Protein AF-A0A4Q2ZMK6-F1 (afdb_monomer_lite)

Foldseek 3Di:
DDDPDPPQPPDPDPVVSVVVCCVPVNCVPPVVVVCVVVVNDDLLVVLQVLVLCCLQLLDPPFLLVVVLVVDDPDPVNVVSVVVSVVSVVVNVVSVVVNVVSPDNDDDVCVVVSVVVSVVSNVVRVVSD

Secondary structure (DSSP, 8-state):
-----------SSHHHHHHHHHHHHSGGG-HHHHHHHTT-S-HHHHHHHHHHHHHHHS-SS-HHHHHHHHPPSSHHHHHHHHHHHHHHHHHHHHHHHHHHH-SPP--TTHHHHHHHHHHHHHHHHTT-

pLDDT: mean 84.86, std 14.88, range [34.5, 97.31]

Sequence (128 aa):
MPFDSAQVARLRSGWGGMGSLVASDGSQNHPYLQRLQANAEPLRDLADAVHYLCILHGRHPGVIDHAAGHARLGVERDWLEAAAEGFATERALLVRIVAAAGPLPSTPGHAESEAAAAQQRHALDMLA

Radius of gyration: 18.04 Å; chains: 1; bounding box: 49×35×42 Å

Structure (mmCIF, N/CA/C/O backbone):
data_AF-A0A4Q2ZMK6-F1
#
_entry.id   AF-A0A4Q2ZMK6-F1
#
loop_
_atom_site.group_PDB
_atom_site.id
_atom_site.type_symbol
_atom_site.label_atom_id
_atom_site.label_alt_id
_atom_site.label_comp_id
_atom_site.label_asym_id
_atom_site.label_entity_id
_atom_site.label_seq_id
_atom_site.pdbx_PDB_ins_code
_atom_site.Cartn_x
_atom_site.Cartn_y
_atom_site.Cartn_z
_atom_site.occupancy
_atom_site.B_iso_or_equiv
_atom_site.auth_seq_id
_atom_site.auth_comp_id
_atom_site.auth_asym_id
_atom_site.auth_atom_id
_atom_site.pdbx_PDB_model_num
ATOM 1 N N . MET A 1 1 ? -10.474 25.266 -21.109 1.00 38.94 1 MET A N 1
ATOM 2 C CA . MET A 1 1 ? -10.895 23.859 -20.967 1.00 38.94 1 MET A CA 1
ATOM 3 C C . MET A 1 1 ? -11.819 23.791 -19.762 1.00 38.94 1 MET A C 1
ATOM 5 O O . MET A 1 1 ? -11.319 23.986 -18.660 1.00 38.94 1 MET A O 1
ATOM 9 N N . PRO A 1 2 ? -13.144 23.680 -19.933 1.00 38.59 2 PRO A N 1
ATOM 10 C CA . PRO A 1 2 ? -14.037 23.515 -18.796 1.00 38.59 2 PRO A CA 1
ATOM 11 C C . PRO A 1 2 ? -13.870 22.091 -18.255 1.00 38.59 2 PRO A C 1
ATOM 13 O O . PRO A 1 2 ? -13.853 21.138 -19.029 1.00 38.59 2 PRO A O 1
ATOM 16 N N . PHE A 1 3 ? -13.686 21.960 -16.943 1.00 38.56 3 PHE A N 1
ATOM 17 C CA . PHE A 1 3 ? -13.727 20.668 -16.268 1.00 38.56 3 PHE A CA 1
ATOM 18 C C . PHE A 1 3 ? -15.157 20.139 -16.377 1.00 38.56 3 PHE A C 1
ATOM 20 O O . PHE A 1 3 ? -16.084 20.741 -15.832 1.00 38.56 3 PHE A O 1
ATOM 27 N N . ASP A 1 4 ? -15.331 19.063 -17.137 1.00 34.50 4 ASP A N 1
ATOM 28 C CA . ASP A 1 4 ? -16.602 18.365 -17.260 1.00 34.50 4 ASP A CA 1
ATOM 29 C C . ASP A 1 4 ? -16.866 17.676 -15.918 1.00 34.50 4 ASP A C 1
ATOM 31 O O . ASP A 1 4 ? -16.253 16.669 -15.564 1.00 34.50 4 ASP A O 1
ATOM 35 N N . SER A 1 5 ? -17.673 18.326 -15.083 1.00 47.72 5 SER A N 1
ATOM 36 C CA . SER A 1 5 ? -18.067 17.770 -13.796 1.00 47.72 5 SER A CA 1
ATOM 37 C C . SER A 1 5 ? -19.086 16.680 -14.084 1.00 47.72 5 SER A C 1
ATOM 39 O O . SER A 1 5 ? -20.174 16.967 -14.582 1.00 47.72 5 SER A O 1
ATOM 41 N N . ALA A 1 6 ? -18.719 15.428 -13.798 1.00 44.97 6 ALA A N 1
ATOM 42 C CA . ALA A 1 6 ? -19.607 14.285 -13.948 1.00 44.97 6 ALA A CA 1
ATOM 43 C C . ALA A 1 6 ? -20.948 14.602 -13.270 1.00 44.97 6 ALA A C 1
ATOM 45 O O . ALA A 1 6 ? -21.026 14.766 -12.048 1.00 44.97 6 ALA A O 1
ATOM 46 N N . GLN A 1 7 ? -22.006 14.747 -14.072 1.00 46.22 7 GLN A N 1
ATOM 47 C CA . GLN A 1 7 ? -23.352 14.918 -13.550 1.00 46.22 7 GLN A CA 1
ATOM 48 C C . GLN A 1 7 ? -23.727 13.633 -12.820 1.00 46.22 7 GLN A C 1
ATOM 50 O O . GLN A 1 7 ? -24.103 12.638 -13.438 1.00 46.22 7 GLN A O 1
ATOM 55 N N . VAL A 1 8 ? -23.622 13.656 -11.490 1.00 48.62 8 VAL A N 1
ATOM 56 C CA . VAL A 1 8 ? -24.105 12.576 -10.634 1.00 48.62 8 VAL A CA 1
ATOM 57 C C . VAL A 1 8 ? -25.618 12.510 -10.809 1.00 48.62 8 VAL A C 1
ATOM 59 O O . VAL A 1 8 ? -26.380 13.281 -10.217 1.00 48.62 8 VAL A O 1
ATOM 62 N N . ALA A 1 9 ? -26.054 11.608 -11.687 1.00 46.09 9 ALA A N 1
ATOM 63 C CA . ALA A 1 9 ? -27.450 11.278 -11.872 1.00 46.09 9 ALA A CA 1
ATOM 64 C C . ALA A 1 9 ? -28.036 10.926 -10.500 1.00 46.09 9 ALA A C 1
ATOM 66 O O . ALA A 1 9 ? -27.539 10.037 -9.806 1.00 46.09 9 ALA A O 1
ATOM 67 N N . ARG A 1 10 ? -29.086 11.652 -10.095 1.00 49.19 10 ARG A N 1
ATOM 68 C CA . ARG A 1 10 ? -29.868 11.377 -8.883 1.00 49.19 10 ARG A CA 1
ATOM 69 C C . ARG A 1 10 ? -30.577 10.031 -9.031 1.00 49.19 10 ARG A C 1
ATOM 71 O O . ARG A 1 10 ? -31.770 9.973 -9.320 1.00 49.19 10 ARG A O 1
ATOM 78 N N . LEU A 1 11 ? -29.842 8.947 -8.835 1.00 48.38 11 LEU A N 1
ATOM 79 C CA . LEU A 1 11 ? -30.388 7.612 -8.678 1.00 48.38 11 LEU A CA 1
ATOM 80 C C . LEU A 1 11 ? -30.627 7.374 -7.186 1.00 48.38 11 LEU A C 1
ATOM 82 O O . LEU A 1 11 ? -29.821 7.718 -6.325 1.00 48.38 11 LEU A O 1
ATOM 86 N N . ARG A 1 12 ? -31.824 6.877 -6.890 1.00 50.16 12 ARG A N 1
ATOM 87 C CA . ARG A 1 12 ? -32.367 6.674 -5.546 1.00 50.16 12 ARG A CA 1
ATOM 88 C C . ARG A 1 12 ? -31.418 5.766 -4.736 1.00 50.16 12 ARG A C 1
ATOM 90 O O . ARG A 1 12 ? -31.200 4.628 -5.128 1.00 50.16 12 ARG A O 1
ATOM 97 N N . SER A 1 13 ? -30.919 6.279 -3.604 1.00 56.66 13 SER A N 1
ATOM 98 C CA . SER A 1 13 ? -29.812 5.788 -2.747 1.00 56.66 13 SER A CA 1
ATOM 99 C C . SER A 1 13 ? -28.423 6.314 -3.136 1.00 56.66 13 SER A C 1
ATOM 101 O O . SER A 1 13 ? -27.908 6.016 -4.211 1.00 56.66 13 SER A O 1
ATOM 103 N N . GLY A 1 14 ? -27.778 7.046 -2.215 1.00 60.69 14 GLY A N 1
ATOM 104 C CA . GLY A 1 14 ? -26.431 7.611 -2.408 1.00 60.69 14 GLY A CA 1
ATOM 105 C C . GLY A 1 14 ? -25.356 6.566 -2.733 1.00 60.69 14 GLY A C 1
ATOM 106 O O . GLY A 1 14 ? -24.383 6.870 -3.416 1.00 60.69 14 GLY A O 1
ATOM 107 N N . TRP A 1 15 ? -25.576 5.310 -2.339 1.00 70.12 15 TRP A N 1
ATOM 108 C CA . TRP A 1 15 ? -24.692 4.188 -2.651 1.00 70.12 15 TRP A CA 1
ATOM 109 C C . TRP A 1 15 ? -24.782 3.727 -4.109 1.00 70.12 15 TRP A C 1
ATOM 111 O O . TRP A 1 15 ? -23.783 3.285 -4.666 1.00 70.12 15 TRP A O 1
ATOM 121 N N . GLY A 1 16 ? -25.945 3.871 -4.756 1.00 73.44 16 GLY A N 1
ATOM 122 C CA . GLY A 1 16 ? -26.119 3.503 -6.165 1.00 73.44 16 GLY A CA 1
ATOM 123 C C . GLY A 1 16 ? -25.318 4.407 -7.105 1.00 73.44 16 GLY A C 1
ATOM 124 O O . GLY A 1 16 ? -24.703 3.926 -8.054 1.00 73.44 16 GLY A O 1
ATOM 125 N N . GLY A 1 17 ? -25.257 5.708 -6.793 1.00 80.25 17 GLY A N 1
ATOM 126 C CA . GLY A 1 17 ? -24.408 6.664 -7.510 1.00 80.25 17 GLY A CA 1
ATOM 127 C C . GLY A 1 17 ? -22.917 6.359 -7.345 1.00 80.25 17 GLY A C 1
ATOM 128 O O . GLY A 1 17 ? -22.193 6.320 -8.335 1.00 80.25 17 GLY A O 1
ATOM 129 N N . MET A 1 18 ? -22.472 6.058 -6.118 1.00 81.25 18 MET A N 1
ATOM 130 C CA . MET A 1 18 ? -21.086 5.638 -5.866 1.00 81.25 18 MET A CA 1
ATOM 131 C C . MET A 1 18 ? -20.736 4.343 -6.602 1.00 81.25 18 MET A C 1
ATOM 133 O O . MET A 1 18 ? -19.676 4.266 -7.211 1.00 81.25 18 MET A O 1
ATOM 137 N N . GLY A 1 19 ? -21.635 3.355 -6.615 1.00 86.19 19 GLY A N 1
ATOM 138 C CA . GLY A 1 19 ? -21.432 2.115 -7.364 1.00 86.19 19 GLY A CA 1
ATOM 139 C C . GLY A 1 19 ? -21.232 2.358 -8.861 1.00 86.19 19 GLY A C 1
ATOM 140 O O . GLY A 1 19 ? -20.340 1.763 -9.459 1.00 86.19 19 GLY A O 1
ATOM 141 N N . SER A 1 20 ? -22.000 3.278 -9.456 1.00 86.19 20 SER A N 1
ATOM 142 C CA . SER A 1 20 ? -21.824 3.659 -10.862 1.00 86.19 20 SER A CA 1
ATOM 143 C C . SER A 1 20 ? -20.481 4.343 -11.120 1.00 86.19 20 SER A C 1
ATOM 145 O O . SER A 1 20 ? -19.837 4.018 -12.112 1.00 86.19 20 SER A O 1
ATOM 147 N N . LEU A 1 21 ? -20.054 5.258 -10.241 1.00 87.38 21 LEU A N 1
ATOM 148 C CA . LEU A 1 21 ? -18.761 5.944 -10.362 1.00 87.38 21 LEU A CA 1
ATOM 149 C C . LEU A 1 21 ? -17.590 4.974 -10.195 1.00 87.38 21 LEU A C 1
ATOM 151 O O . LEU A 1 21 ? -16.638 5.016 -10.960 1.00 87.38 21 LEU A O 1
ATOM 155 N N . VAL A 1 22 ? -17.668 4.047 -9.239 1.00 87.75 22 VAL A N 1
ATOM 156 C CA . VAL A 1 22 ? -16.656 2.993 -9.078 1.00 87.75 22 VAL A CA 1
ATOM 157 C C . VAL A 1 22 ? -16.623 2.086 -10.308 1.00 87.75 22 VAL A C 1
ATOM 159 O O . VAL A 1 22 ? -15.549 1.691 -10.751 1.00 87.75 22 VAL A O 1
ATOM 162 N N . ALA A 1 23 ? -17.780 1.766 -10.890 1.00 86.88 23 ALA A N 1
ATOM 163 C CA . ALA A 1 23 ? -17.836 0.916 -12.070 1.00 86.88 23 ALA A CA 1
ATOM 164 C C . ALA A 1 23 ? -17.240 1.581 -13.322 1.00 86.88 23 ALA A C 1
ATOM 166 O O . ALA A 1 23 ? -16.616 0.874 -14.115 1.00 86.88 23 ALA A O 1
ATOM 167 N N . SER A 1 24 ? -17.425 2.895 -13.510 1.00 86.06 24 SER A N 1
ATOM 168 C CA . SER A 1 24 ? -16.901 3.631 -14.670 1.00 86.06 24 SER A CA 1
ATOM 169 C C . SER A 1 24 ? -15.461 4.103 -14.471 1.00 86.06 24 SER A C 1
ATOM 171 O O . SER A 1 24 ? -14.615 3.862 -15.332 1.00 86.06 24 SER A O 1
ATOM 173 N N . ASP A 1 25 ? -15.176 4.702 -13.316 1.00 84.38 25 ASP A N 1
ATOM 174 C CA . ASP A 1 25 ? -13.955 5.473 -13.053 1.00 84.38 25 ASP A CA 1
ATOM 175 C C . ASP A 1 25 ? -13.026 4.763 -12.058 1.00 84.38 25 ASP A C 1
ATOM 177 O O . ASP A 1 25 ? -11.928 5.235 -11.763 1.00 84.38 25 ASP A O 1
ATOM 181 N N . GLY A 1 26 ? -13.455 3.621 -11.516 1.00 84.88 26 GLY A N 1
ATOM 182 C CA . GLY A 1 26 ? -12.637 2.817 -10.623 1.00 84.88 26 GLY A CA 1
ATOM 183 C C . GLY A 1 26 ? -11.423 2.215 -11.326 1.00 84.88 26 GLY A C 1
ATOM 184 O O . GLY A 1 26 ? -11.393 1.993 -12.541 1.00 84.88 26 GLY A O 1
ATOM 185 N N . SER A 1 27 ? -10.423 1.856 -10.522 1.00 85.31 27 SER A N 1
ATOM 186 C CA . SER A 1 27 ? -9.166 1.268 -10.996 1.00 85.31 27 SER A CA 1
ATOM 187 C C . SER A 1 27 ? -9.340 -0.060 -11.741 1.00 85.31 27 SER A C 1
ATOM 189 O O . SER A 1 27 ? -8.429 -0.467 -12.457 1.00 85.31 27 SER A O 1
ATOM 191 N N . GLN A 1 28 ? -10.507 -0.712 -11.640 1.00 85.44 28 GLN A N 1
ATOM 192 C CA . GLN A 1 28 ? -10.815 -1.947 -12.368 1.00 85.44 28 GLN A CA 1
ATOM 193 C C . GLN A 1 28 ? -10.687 -1.808 -13.893 1.00 85.44 28 GLN A C 1
ATOM 195 O O . GLN A 1 28 ? -10.282 -2.749 -14.573 1.00 85.44 28 GLN A O 1
ATOM 200 N N . ASN A 1 29 ? -10.998 -0.622 -14.425 1.00 84.44 29 ASN A N 1
ATOM 201 C CA . ASN A 1 29 ? -10.918 -0.341 -15.857 1.00 84.44 29 ASN A CA 1
ATOM 202 C C . ASN A 1 29 ? -9.530 0.162 -16.267 1.00 84.44 29 ASN A C 1
ATOM 204 O O . ASN A 1 29 ? -9.280 0.385 -17.451 1.00 84.44 29 ASN A O 1
ATOM 208 N N . HIS A 1 30 ? -8.620 0.359 -15.309 1.00 87.69 30 HIS A N 1
ATOM 209 C CA . HIS A 1 30 ? -7.300 0.890 -15.597 1.00 87.69 30 HIS A CA 1
ATOM 210 C C . HIS A 1 30 ? -6.449 -0.177 -16.314 1.00 87.69 30 HIS A C 1
ATOM 212 O O . HIS A 1 30 ? -6.292 -1.281 -15.780 1.00 87.69 30 HIS A O 1
ATOM 218 N N . PRO A 1 31 ? -5.836 0.128 -17.478 1.00 87.94 31 PRO A N 1
ATOM 219 C CA . PRO A 1 31 ? -5.082 -0.855 -18.264 1.00 87.94 31 PRO A CA 1
ATOM 220 C C . PRO A 1 31 ? -3.981 -1.574 -17.475 1.00 87.94 31 PRO A C 1
ATOM 222 O O . PRO A 1 31 ? -3.739 -2.760 -17.682 1.00 87.94 31 PRO A O 1
ATOM 225 N N . TYR A 1 32 ? -3.349 -0.872 -16.529 1.00 85.38 32 TYR A N 1
ATOM 226 C CA . TYR A 1 32 ? -2.333 -1.455 -15.648 1.00 85.38 32 TYR A CA 1
ATOM 227 C C . TYR A 1 32 ? -2.876 -2.616 -14.802 1.00 85.38 32 TYR A C 1
ATOM 229 O O . TYR A 1 32 ? -2.203 -3.630 -14.661 1.00 85.38 32 TYR A O 1
ATOM 237 N N . LEU A 1 33 ? -4.106 -2.524 -14.277 1.00 88.19 33 LEU A N 1
ATOM 238 C CA . LEU A 1 33 ? -4.668 -3.599 -13.453 1.00 88.19 33 LEU A CA 1
ATOM 239 C C . LEU A 1 33 ? -4.944 -4.854 -14.289 1.00 88.19 33 LEU A C 1
ATOM 241 O O . LEU A 1 33 ? -4.657 -5.964 -13.846 1.00 88.19 33 LEU A O 1
ATOM 245 N N . GLN A 1 34 ? -5.443 -4.683 -15.514 1.00 88.44 34 GLN A N 1
ATOM 246 C CA . GLN A 1 34 ? -5.673 -5.797 -16.439 1.00 88.44 34 GLN A CA 1
ATOM 247 C C . GLN A 1 34 ? -4.358 -6.501 -16.797 1.00 88.44 34 GLN A C 1
ATOM 249 O O . GLN A 1 34 ? -4.275 -7.729 -16.793 1.00 88.44 34 GLN A O 1
ATOM 254 N N . ARG A 1 35 ? -3.298 -5.726 -17.056 1.00 91.12 35 ARG A N 1
ATOM 255 C CA . ARG A 1 35 ? -1.958 -6.261 -17.327 1.00 91.12 35 ARG A CA 1
ATOM 256 C C . ARG A 1 35 ? -1.343 -6.939 -16.103 1.00 91.12 35 ARG A C 1
ATOM 258 O O . ARG A 1 35 ? -0.732 -7.995 -16.257 1.00 91.12 35 ARG A O 1
ATOM 265 N N . LEU A 1 36 ? -1.551 -6.393 -14.905 1.00 90.19 36 LEU A N 1
ATOM 266 C CA . LEU A 1 36 ? -1.124 -7.005 -13.647 1.00 90.19 36 LEU A CA 1
ATOM 267 C C . LEU A 1 36 ? -1.805 -8.364 -13.430 1.00 90.19 36 LEU A C 1
ATOM 269 O O . LEU A 1 36 ? -1.126 -9.347 -13.150 1.00 90.19 36 LEU A O 1
ATOM 273 N N . GLN A 1 37 ? -3.125 -8.449 -13.632 1.00 90.69 37 GLN A N 1
ATOM 274 C CA . GLN A 1 37 ? -3.885 -9.704 -13.539 1.00 90.69 37 GLN A CA 1
ATOM 275 C C . GLN A 1 37 ? -3.413 -10.754 -14.552 1.00 90.69 37 GLN A C 1
ATOM 277 O O . GLN A 1 37 ? -3.360 -11.943 -14.243 1.00 90.69 37 GLN A O 1
ATOM 282 N N . ALA A 1 38 ? -3.033 -10.314 -15.753 1.00 92.50 38 ALA A N 1
ATOM 283 C CA . ALA A 1 38 ? -2.461 -11.171 -16.784 1.00 92.50 38 ALA A CA 1
ATOM 284 C C . ALA A 1 38 ? -0.981 -11.532 -16.542 1.00 92.50 38 ALA A C 1
ATOM 286 O O . ALA A 1 38 ? -0.405 -12.262 -17.346 1.00 92.50 38 ALA A O 1
ATOM 287 N N . ASN A 1 39 ? -0.357 -11.038 -15.462 1.00 91.12 39 ASN A N 1
ATOM 288 C CA . ASN A 1 39 ? 1.080 -11.158 -15.185 1.00 91.12 39 ASN A CA 1
ATOM 289 C C . ASN A 1 39 ? 1.962 -10.658 -16.349 1.00 91.12 39 ASN A C 1
ATOM 291 O O . ASN A 1 39 ? 3.006 -11.232 -16.651 1.00 91.12 39 ASN A O 1
ATOM 295 N N . ALA A 1 40 ? 1.524 -9.590 -17.017 1.00 92.94 40 ALA A N 1
ATOM 296 C CA . ALA A 1 40 ? 2.152 -9.028 -18.213 1.00 92.94 40 ALA A CA 1
ATOM 297 C C . ALA A 1 40 ? 2.934 -7.726 -17.943 1.00 92.94 40 ALA A C 1
ATOM 299 O O . ALA A 1 40 ? 3.324 -7.022 -18.882 1.00 92.94 40 ALA A O 1
ATOM 300 N N . GLU A 1 41 ? 3.127 -7.360 -16.674 1.00 90.38 41 GLU A N 1
ATOM 301 C CA . GLU A 1 41 ? 3.927 -6.194 -16.296 1.00 90.38 41 GLU A CA 1
ATOM 302 C C . GLU A 1 41 ? 5.412 -6.556 -16.140 1.00 90.38 41 GLU A C 1
ATOM 304 O O . GLU A 1 41 ? 5.737 -7.598 -15.562 1.00 90.38 41 GLU A O 1
ATOM 309 N N . PRO A 1 42 ? 6.3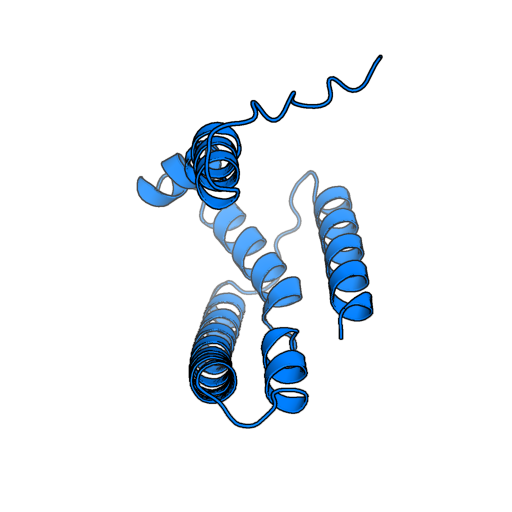39 -5.713 -16.631 1.00 89.50 42 PRO A N 1
ATOM 310 C CA . PRO A 1 42 ? 7.760 -5.893 -16.380 1.00 89.50 42 PRO A CA 1
ATOM 311 C C . PRO A 1 42 ? 8.060 -5.897 -14.879 1.00 89.50 42 PRO A C 1
ATOM 313 O O . PRO A 1 42 ? 7.556 -5.060 -14.131 1.00 89.50 42 PRO A O 1
ATOM 316 N N . LEU A 1 43 ? 8.965 -6.778 -14.443 1.00 88.75 43 LEU A N 1
ATOM 317 C CA . LEU A 1 43 ? 9.352 -6.888 -13.030 1.00 88.75 43 LEU A CA 1
ATOM 318 C C . LEU A 1 43 ? 9.850 -5.559 -12.439 1.00 88.75 43 LEU A C 1
ATOM 320 O O . LEU A 1 43 ? 9.606 -5.273 -11.274 1.00 88.75 43 LEU A O 1
ATOM 324 N N . ARG A 1 44 ? 10.514 -4.732 -13.252 1.00 87.81 44 ARG A N 1
ATOM 325 C CA . ARG A 1 44 ? 10.954 -3.386 -12.866 1.00 87.81 44 ARG A CA 1
ATOM 326 C C . ARG A 1 44 ? 9.780 -2.480 -12.487 1.00 87.81 44 ARG A C 1
ATOM 328 O O . ARG A 1 44 ? 9.851 -1.795 -11.478 1.00 87.81 44 ARG A O 1
ATOM 335 N N . ASP A 1 45 ? 8.708 -2.499 -13.270 1.00 88.00 45 ASP A N 1
ATOM 336 C CA . ASP A 1 45 ? 7.552 -1.628 -13.043 1.00 88.00 45 ASP A CA 1
ATOM 337 C C . ASP A 1 45 ? 6.752 -2.116 -11.820 1.00 88.00 45 ASP A C 1
ATOM 339 O O . ASP A 1 45 ? 6.199 -1.316 -11.068 1.00 88.00 45 ASP A O 1
ATOM 343 N N . LEU A 1 46 ? 6.755 -3.431 -11.565 1.00 89.88 46 LEU A N 1
ATOM 344 C CA . LEU A 1 46 ? 6.257 -4.007 -10.313 1.00 89.88 46 LEU A CA 1
ATOM 345 C C . LEU A 1 46 ? 7.120 -3.595 -9.113 1.00 89.88 46 LEU A C 1
ATOM 347 O O . LEU A 1 46 ? 6.573 -3.269 -8.062 1.00 89.88 46 LEU A O 1
ATOM 351 N N . ALA A 1 47 ? 8.449 -3.584 -9.267 1.00 90.88 47 ALA A N 1
ATOM 352 C CA . ALA A 1 47 ? 9.377 -3.134 -8.233 1.00 90.88 47 ALA A CA 1
ATOM 353 C C . ALA A 1 47 ? 9.144 -1.656 -7.878 1.00 90.88 47 ALA A C 1
ATOM 355 O O . ALA A 1 47 ? 9.044 -1.329 -6.699 1.00 90.88 47 ALA A O 1
ATOM 356 N N . ASP A 1 48 ? 8.974 -0.774 -8.864 1.00 89.62 48 ASP A N 1
ATOM 357 C CA . ASP A 1 48 ? 8.622 0.633 -8.625 1.00 89.62 48 ASP A CA 1
ATOM 358 C C . ASP A 1 48 ? 7.275 0.763 -7.901 1.00 89.62 48 ASP A C 1
ATOM 360 O O . ASP A 1 48 ? 7.161 1.472 -6.896 1.00 89.62 48 ASP A O 1
ATOM 364 N N . ALA A 1 49 ? 6.255 0.030 -8.359 1.00 89.81 49 ALA A N 1
ATOM 365 C CA . ALA A 1 49 ? 4.925 0.072 -7.762 1.00 89.81 49 ALA A CA 1
ATOM 366 C C . ALA A 1 49 ? 4.939 -0.318 -6.276 1.00 89.81 49 ALA A C 1
ATOM 368 O O . ALA A 1 49 ? 4.351 0.387 -5.455 1.00 89.81 49 ALA A O 1
ATOM 369 N N . VAL A 1 50 ? 5.634 -1.396 -5.896 1.00 92.88 50 VAL A N 1
ATOM 370 C CA . VAL A 1 50 ? 5.677 -1.836 -4.488 1.00 92.88 50 VAL A CA 1
ATOM 371 C C . VAL A 1 50 ? 6.412 -0.844 -3.588 1.00 92.88 50 VAL A C 1
ATOM 373 O O . VAL A 1 50 ? 6.020 -0.680 -2.433 1.00 92.88 50 VAL A O 1
ATOM 376 N N . HIS A 1 51 ? 7.416 -0.129 -4.104 1.00 93.12 51 HIS A N 1
ATOM 377 C CA . HIS A 1 51 ? 8.074 0.941 -3.357 1.00 93.12 51 HIS A CA 1
ATOM 378 C C . HIS A 1 51 ? 7.124 2.108 -3.096 1.00 93.12 51 HIS A C 1
ATOM 380 O O . HIS A 1 51 ? 7.003 2.543 -1.951 1.00 93.12 51 HIS A O 1
ATOM 386 N N . TYR A 1 52 ? 6.401 2.586 -4.114 1.00 92.25 52 TYR A N 1
ATOM 387 C CA . TYR A 1 52 ? 5.437 3.674 -3.929 1.00 92.25 52 TYR A CA 1
ATOM 388 C C . TYR A 1 52 ? 4.253 3.263 -3.049 1.00 92.25 52 TYR A C 1
ATOM 390 O O . TYR A 1 52 ? 3.844 4.032 -2.179 1.00 92.25 52 TYR A O 1
ATOM 398 N N . LEU A 1 53 ? 3.758 2.030 -3.186 1.00 92.75 53 LEU A N 1
ATOM 399 C CA . LEU A 1 53 ? 2.755 1.480 -2.272 1.00 92.75 53 LEU A CA 1
ATOM 400 C C . LEU A 1 53 ? 3.282 1.432 -0.838 1.00 92.75 53 LEU A C 1
ATOM 402 O O . LEU A 1 53 ? 2.563 1.808 0.079 1.00 92.75 53 LEU A O 1
ATOM 406 N N . CYS A 1 54 ? 4.537 1.040 -0.620 1.00 94.50 54 CYS A N 1
ATOM 407 C CA . CYS A 1 54 ? 5.128 1.044 0.715 1.00 94.50 54 CYS A CA 1
ATOM 408 C C . CYS A 1 54 ? 5.343 2.463 1.262 1.00 94.50 54 CYS A C 1
ATOM 410 O O . CYS A 1 54 ? 5.148 2.681 2.454 1.00 94.50 54 CYS A O 1
ATOM 412 N N . ILE A 1 55 ? 5.689 3.442 0.423 1.00 92.31 55 ILE A N 1
ATOM 413 C CA . ILE A 1 55 ? 5.800 4.850 0.834 1.00 92.31 55 ILE A CA 1
ATOM 414 C C . ILE A 1 55 ? 4.449 5.390 1.328 1.00 92.31 55 ILE A C 1
ATOM 416 O O . ILE A 1 55 ? 4.417 6.161 2.287 1.00 92.31 55 ILE A O 1
ATOM 420 N N . LEU A 1 56 ? 3.346 4.997 0.685 1.00 92.50 56 LEU A N 1
ATOM 421 C CA . LEU A 1 56 ? 2.004 5.493 1.001 1.00 92.50 56 LEU A CA 1
ATOM 422 C C . LEU A 1 56 ? 1.307 4.682 2.105 1.00 92.50 56 LEU A C 1
ATOM 424 O O . LEU A 1 56 ? 0.712 5.262 3.009 1.00 92.50 56 LEU A O 1
ATOM 428 N N . HIS A 1 57 ? 1.395 3.352 2.060 1.00 92.75 57 HIS A N 1
ATOM 429 C CA . HIS A 1 57 ? 0.691 2.442 2.971 1.00 92.75 57 HIS A CA 1
ATOM 430 C C . HIS A 1 57 ? 1.557 1.910 4.112 1.00 92.75 57 HIS A C 1
ATOM 432 O O . HIS A 1 57 ? 1.018 1.520 5.143 1.00 92.75 57 HIS A O 1
ATOM 438 N N . GLY A 1 58 ? 2.883 1.893 3.963 1.00 91.38 58 GLY A N 1
ATOM 439 C CA . GLY A 1 58 ? 3.812 1.319 4.942 1.00 91.38 58 GLY A CA 1
ATOM 440 C C . GLY A 1 58 ? 3.970 2.135 6.227 1.00 91.38 58 GLY A C 1
ATOM 441 O O . GLY 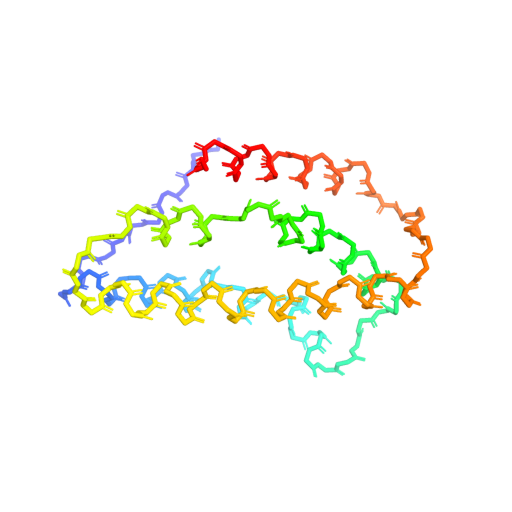A 1 58 ? 4.537 1.632 7.196 1.00 91.38 58 GLY A O 1
ATOM 442 N N . ARG A 1 59 ? 3.467 3.377 6.268 1.00 89.62 59 ARG A N 1
ATOM 443 C CA . ARG A 1 59 ? 3.529 4.235 7.458 1.00 89.62 59 ARG A CA 1
ATOM 444 C C . ARG A 1 59 ? 2.661 3.673 8.587 1.00 89.62 59 ARG A C 1
ATOM 446 O O . ARG A 1 59 ? 1.536 3.228 8.370 1.00 89.62 59 ARG A O 1
ATOM 453 N N . HIS A 1 60 ? 3.179 3.759 9.807 1.00 91.38 60 HIS A N 1
ATOM 454 C CA . HIS A 1 60 ? 2.434 3.496 11.032 1.00 91.38 60 HIS A CA 1
ATOM 455 C C . HIS A 1 60 ? 2.744 4.590 12.073 1.00 91.38 60 HIS A C 1
ATOM 457 O O . HIS A 1 60 ? 3.922 4.913 12.250 1.00 91.38 60 HIS A O 1
ATOM 463 N N . PRO A 1 61 ? 1.734 5.154 12.762 1.00 92.75 61 PRO A N 1
ATOM 464 C CA . PRO A 1 61 ? 0.301 4.939 12.541 1.00 92.75 61 PRO A CA 1
ATOM 465 C C . PRO A 1 61 ? -0.157 5.456 11.166 1.00 92.75 61 PRO A C 1
ATOM 467 O O . PRO A 1 61 ? 0.331 6.475 10.680 1.00 92.75 61 PRO A O 1
ATOM 470 N N . GLY A 1 62 ? -1.038 4.703 10.507 1.00 91.44 62 GLY A N 1
ATOM 471 C CA . GLY A 1 62 ? -1.724 5.083 9.270 1.00 91.44 62 GLY A CA 1
ATOM 472 C C . GLY A 1 62 ? -3.160 5.535 9.545 1.00 91.44 62 GLY A C 1
ATOM 473 O O . GLY A 1 62 ? -3.638 5.440 10.671 1.00 91.44 62 GLY A O 1
ATOM 474 N N . VAL A 1 63 ? -3.880 5.998 8.519 1.00 91.94 63 VAL A N 1
ATOM 475 C CA . VAL A 1 63 ? -5.235 6.578 8.668 1.00 91.94 63 VAL A CA 1
ATOM 476 C C . VAL A 1 63 ? -6.195 5.667 9.445 1.00 91.94 63 VAL A C 1
ATOM 478 O O . VAL A 1 63 ? -6.937 6.146 10.296 1.00 91.94 63 VAL A O 1
ATOM 481 N N . ILE A 1 64 ? -6.153 4.353 9.206 1.00 93.25 64 ILE A N 1
ATOM 482 C CA . ILE A 1 64 ? -6.990 3.386 9.933 1.00 93.25 64 ILE A CA 1
ATOM 483 C C . ILE A 1 64 ? -6.577 3.260 11.404 1.00 93.25 64 ILE A C 1
ATOM 485 O O . ILE A 1 64 ? -7.450 3.203 12.264 1.00 93.25 64 ILE A O 1
ATOM 489 N N . ASP A 1 65 ? -5.276 3.294 11.713 1.00 94.19 65 ASP A N 1
ATOM 490 C CA . ASP A 1 65 ? -4.790 3.286 13.099 1.00 94.19 65 ASP A CA 1
ATOM 491 C C . ASP A 1 65 ? -5.273 4.551 13.844 1.00 94.19 65 ASP A C 1
ATOM 493 O O . ASP A 1 65 ? -5.766 4.470 14.971 1.00 94.19 65 ASP A O 1
ATOM 497 N N . HIS A 1 66 ? -5.209 5.718 13.187 1.00 93.31 66 HIS A N 1
ATOM 498 C CA . HIS A 1 66 ? -5.752 6.974 13.718 1.00 93.31 66 HIS A CA 1
ATOM 499 C C . HIS A 1 66 ? -7.272 6.889 13.922 1.00 93.31 66 HIS A C 1
ATOM 501 O O . HIS A 1 66 ? -7.769 7.258 14.985 1.00 93.31 66 HIS A O 1
ATOM 507 N N . ALA A 1 67 ? -8.018 6.372 12.943 1.00 93.06 67 ALA A N 1
ATOM 508 C CA . ALA A 1 67 ? -9.468 6.222 13.036 1.00 93.06 67 ALA A CA 1
ATOM 509 C C . ALA A 1 67 ? -9.882 5.276 14.174 1.00 93.06 67 ALA A C 1
ATOM 511 O O . ALA A 1 67 ? -10.779 5.613 14.946 1.00 93.06 67 ALA A O 1
ATOM 512 N N . ALA A 1 68 ? -9.197 4.139 14.330 1.00 93.19 68 ALA A N 1
ATOM 513 C CA . ALA A 1 68 ? -9.430 3.197 15.423 1.00 93.19 68 ALA A CA 1
ATOM 514 C C . ALA A 1 68 ? -9.208 3.851 16.798 1.00 93.19 68 ALA A C 1
ATOM 516 O O . ALA A 1 68 ? -10.018 3.666 17.704 1.00 93.19 68 ALA A O 1
ATOM 517 N N . GLY A 1 69 ? -8.175 4.693 16.935 1.00 91.94 69 GLY A N 1
ATOM 518 C CA . GLY A 1 69 ? -7.918 5.458 18.161 1.00 91.94 69 GLY A CA 1
ATOM 519 C C . GLY A 1 69 ? -9.014 6.471 18.527 1.00 91.94 69 GLY A C 1
ATOM 520 O O . GLY A 1 69 ? -9.158 6.816 19.699 1.00 91.94 69 GLY A O 1
ATOM 521 N N . HIS A 1 70 ? -9.811 6.922 17.552 1.00 91.06 70 HIS A N 1
ATOM 522 C CA . HIS A 1 70 ? -10.922 7.863 17.747 1.00 91.06 70 HIS A CA 1
ATOM 523 C C . HIS A 1 70 ? -12.305 7.188 17.766 1.00 91.06 70 HIS A C 1
ATOM 525 O O . HIS A 1 70 ? -13.319 7.867 17.966 1.00 91.06 70 HIS A O 1
ATOM 531 N N . ALA A 1 71 ? -12.370 5.872 17.554 1.00 90.12 71 ALA A N 1
ATOM 532 C CA . ALA A 1 71 ? -13.620 5.129 17.505 1.00 90.12 71 ALA A CA 1
ATOM 533 C C . ALA A 1 71 ? -14.325 5.131 18.871 1.00 90.12 71 ALA A C 1
ATOM 535 O O . ALA A 1 71 ? -13.710 4.932 19.921 1.00 90.12 71 ALA A O 1
ATOM 536 N N . ARG A 1 72 ? -15.645 5.346 18.860 1.00 88.12 72 ARG A N 1
ATOM 537 C CA . ARG A 1 72 ? -16.496 5.232 20.054 1.00 88.12 72 ARG A CA 1
ATOM 538 C C . ARG A 1 72 ? -17.023 3.803 20.184 1.00 88.12 72 ARG A C 1
ATOM 540 O O . ARG A 1 72 ? -16.827 2.986 19.300 1.00 88.12 72 ARG A O 1
ATOM 547 N N . LEU A 1 73 ? -17.637 3.477 21.319 1.00 83.62 73 LEU A N 1
ATOM 548 C CA . LEU A 1 73 ? -18.181 2.137 21.564 1.00 83.62 73 LEU A CA 1
ATOM 549 C C . LEU A 1 73 ? -19.282 1.806 20.543 1.00 83.62 73 LEU A C 1
ATOM 551 O O . LEU A 1 73 ? -20.265 2.541 20.464 1.00 83.62 73 LEU A O 1
ATOM 555 N N . GLY A 1 74 ? -19.144 0.685 19.832 1.00 82.69 74 GLY A N 1
ATOM 556 C CA . GLY A 1 74 ? -20.103 0.255 18.817 1.00 82.69 74 GLY A CA 1
ATOM 557 C C . GLY A 1 74 ? -19.499 -0.690 17.776 1.00 82.69 74 GLY A C 1
ATOM 558 O O . GLY A 1 74 ? -18.331 -1.064 17.855 1.00 82.69 74 GLY A O 1
ATOM 559 N N . VAL A 1 75 ? -20.311 -1.059 16.782 1.00 82.19 75 VAL A N 1
ATOM 560 C CA . VAL A 1 75 ? -19.945 -1.972 15.678 1.00 82.19 75 VAL A CA 1
ATOM 561 C C . VAL A 1 75 ? -18.825 -1.393 14.805 1.00 82.19 75 VAL A C 1
ATOM 563 O O . VAL A 1 75 ? -18.010 -2.125 14.249 1.00 82.19 75 VAL A O 1
ATOM 566 N N . GLU A 1 76 ? -18.757 -0.068 14.692 1.00 87.19 76 GLU A N 1
ATOM 567 C CA . GLU A 1 76 ? -17.710 0.645 13.969 1.00 87.19 76 GLU A CA 1
ATOM 568 C C . GLU A 1 76 ? -16.327 0.450 14.592 1.00 87.19 76 GLU A C 1
ATOM 570 O O . GLU A 1 76 ? -15.338 0.396 13.864 1.00 87.19 76 GLU A O 1
ATOM 575 N N . ARG A 1 77 ? -16.254 0.308 15.921 1.00 92.06 77 ARG A N 1
ATOM 576 C CA . ARG A 1 77 ? -14.995 0.095 16.636 1.00 92.06 77 ARG A CA 1
ATOM 577 C C . ARG A 1 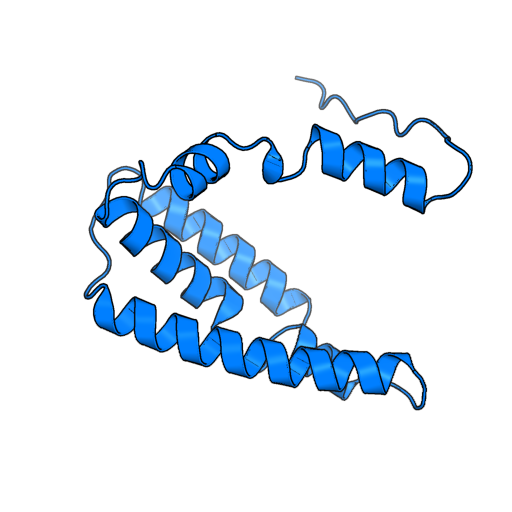77 ? -14.441 -1.284 16.349 1.00 92.06 77 ARG A C 1
ATOM 579 O O . ARG A 1 77 ? -13.281 -1.381 15.973 1.00 92.06 77 ARG A O 1
ATOM 586 N N . ASP A 1 78 ? -15.277 -2.311 16.451 1.00 92.56 78 ASP A N 1
ATOM 587 C CA . ASP A 1 78 ? -14.867 -3.690 16.177 1.00 92.56 78 ASP A CA 1
ATOM 588 C C . ASP A 1 78 ? -14.379 -3.831 14.726 1.00 92.56 78 ASP A C 1
ATOM 590 O O . ASP A 1 78 ? -13.358 -4.465 14.458 1.00 92.56 78 ASP A O 1
ATOM 594 N N . TRP A 1 79 ? -15.066 -3.175 13.781 1.00 94.50 79 TRP A N 1
ATOM 595 C CA . TRP A 1 79 ? -14.626 -3.136 12.388 1.00 94.50 79 TRP A CA 1
ATOM 596 C C . TRP A 1 79 ? -13.300 -2.381 12.206 1.00 94.50 79 TRP A C 1
ATOM 598 O O . TRP A 1 79 ? -12.426 -2.869 11.493 1.00 94.50 79 TRP A O 1
ATOM 608 N N . LEU A 1 80 ? -13.124 -1.219 12.848 1.00 95.62 80 LEU A N 1
ATOM 609 C CA . LEU A 1 80 ? -11.885 -0.435 12.767 1.00 95.62 80 LEU A CA 1
ATOM 610 C C . LEU A 1 80 ? -10.693 -1.158 13.405 1.00 95.62 80 LEU A C 1
ATOM 612 O O . LEU A 1 80 ? -9.587 -1.069 12.879 1.00 95.62 80 LEU A O 1
ATOM 616 N N . GLU A 1 81 ? -10.904 -1.892 14.497 1.00 94.75 81 GLU A N 1
ATOM 617 C CA . GLU A 1 81 ? -9.871 -2.718 15.130 1.00 94.75 81 GLU A CA 1
ATOM 618 C C . GLU A 1 81 ? -9.451 -3.875 14.221 1.00 94.75 81 GLU A C 1
ATOM 620 O O . GLU A 1 81 ? -8.259 -4.051 13.964 1.00 94.75 81 GLU A O 1
ATOM 625 N N . ALA A 1 82 ? -10.420 -4.604 13.657 1.00 95.75 82 ALA A N 1
ATOM 626 C CA . ALA A 1 82 ? -10.142 -5.663 12.690 1.00 95.75 82 ALA A CA 1
ATOM 627 C C . ALA A 1 82 ? -9.430 -5.119 11.438 1.00 95.75 82 ALA A C 1
ATOM 629 O O . ALA A 1 82 ? -8.496 -5.737 10.922 1.00 95.75 82 ALA A O 1
ATOM 630 N N . ALA A 1 83 ? -9.832 -3.937 10.961 1.00 96.12 83 ALA A N 1
ATOM 631 C CA . ALA A 1 83 ? -9.163 -3.266 9.856 1.00 96.12 83 ALA A CA 1
ATOM 632 C C . ALA A 1 83 ? -7.722 -2.879 10.226 1.00 96.12 83 ALA A C 1
ATOM 634 O O . ALA A 1 83 ? -6.814 -3.140 9.444 1.00 96.12 83 ALA A O 1
ATOM 635 N N . ALA A 1 84 ? -7.475 -2.312 11.410 1.00 96.06 84 ALA A N 1
ATOM 636 C CA . ALA A 1 84 ? -6.129 -1.941 11.849 1.00 96.06 84 ALA A CA 1
ATOM 637 C C . ALA A 1 84 ? -5.181 -3.155 11.902 1.00 96.06 84 ALA A C 1
ATOM 639 O O . ALA A 1 84 ? -4.037 -3.068 11.446 1.00 96.06 84 ALA A O 1
ATOM 640 N N . GLU A 1 85 ? -5.665 -4.307 12.375 1.00 96.56 85 GLU A N 1
ATOM 641 C CA . GLU A 1 85 ? -4.912 -5.567 12.367 1.00 96.56 85 GLU A CA 1
ATOM 642 C C . GLU A 1 85 ? -4.615 -6.061 10.938 1.00 96.56 85 GLU A C 1
ATOM 644 O O . GLU A 1 85 ? -3.476 -6.423 10.616 1.00 96.56 85 GLU A O 1
ATOM 649 N N . GLY A 1 86 ? -5.614 -6.017 10.051 1.00 97.12 86 GLY A N 1
ATOM 650 C CA . GLY A 1 86 ? -5.443 -6.346 8.634 1.00 97.12 86 GLY A CA 1
ATOM 651 C C . GLY A 1 86 ? -4.386 -5.465 7.962 1.00 97.12 86 GLY A C 1
ATOM 652 O O . GLY A 1 86 ? -3.434 -5.972 7.368 1.00 97.12 86 GLY A O 1
ATOM 653 N N . PHE A 1 87 ? -4.475 -4.146 8.151 1.00 96.12 87 PHE A N 1
ATOM 654 C CA . PHE A 1 87 ? -3.504 -3.187 7.620 1.00 96.12 87 PHE A CA 1
ATOM 655 C C . PHE A 1 87 ? -2.099 -3.406 8.196 1.00 96.12 87 PHE A C 1
ATOM 657 O O . PHE A 1 87 ? -1.112 -3.266 7.474 1.00 96.12 87 PHE A O 1
ATOM 664 N N . ALA A 1 88 ? -1.964 -3.795 9.468 1.00 96.31 88 ALA A N 1
ATOM 665 C CA . ALA A 1 88 ? -0.664 -4.149 10.036 1.00 96.31 88 ALA A CA 1
ATOM 666 C C . ALA A 1 88 ? -0.032 -5.356 9.320 1.00 96.31 88 ALA A C 1
ATOM 668 O O . ALA A 1 88 ? 1.167 -5.341 9.021 1.00 96.31 88 ALA A O 1
ATOM 669 N N . THR A 1 89 ? -0.843 -6.361 8.981 1.00 97.31 89 THR A N 1
ATOM 670 C CA . THR A 1 89 ? -0.408 -7.535 8.212 1.00 97.31 89 THR A CA 1
ATOM 671 C C . THR A 1 89 ? 0.013 -7.150 6.791 1.00 97.31 89 THR A C 1
ATOM 673 O O . THR A 1 89 ? 1.080 -7.562 6.327 1.00 97.31 89 THR A O 1
ATOM 676 N N . GLU A 1 90 ? -0.773 -6.313 6.112 1.00 96.81 90 GLU A N 1
ATOM 677 C CA .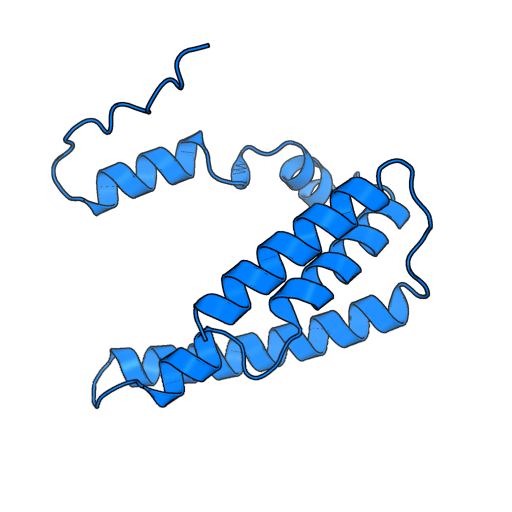 GLU A 1 90 ? -0.457 -5.812 4.769 1.00 96.81 90 GLU A CA 1
ATOM 678 C C . GLU A 1 90 ? 0.844 -5.001 4.747 1.00 96.81 90 GLU A C 1
ATOM 680 O O . GLU A 1 90 ? 1.699 -5.230 3.889 1.00 96.81 90 GLU A O 1
ATOM 685 N N . ARG A 1 91 ? 1.060 -4.113 5.728 1.00 96.25 91 ARG A N 1
ATOM 686 C CA . ARG A 1 91 ? 2.314 -3.352 5.860 1.00 96.25 91 ARG A CA 1
ATOM 687 C C . ARG A 1 91 ? 3.521 -4.266 6.025 1.00 96.25 91 ARG A C 1
ATOM 689 O O . ARG A 1 91 ? 4.537 -4.062 5.362 1.00 96.25 91 ARG A O 1
ATOM 696 N N . ALA A 1 92 ? 3.415 -5.286 6.876 1.00 96.12 92 ALA A N 1
ATOM 697 C CA . ALA A 1 92 ? 4.495 -6.249 7.074 1.00 96.12 92 ALA A CA 1
ATOM 698 C C . ALA A 1 92 ? 4.818 -7.017 5.780 1.00 96.12 92 ALA A C 1
ATOM 700 O O . ALA A 1 92 ? 5.990 -7.252 5.470 1.00 96.12 92 ALA A O 1
ATOM 701 N N . LEU A 1 93 ? 3.796 -7.378 4.998 1.00 96.38 93 LEU A N 1
ATOM 702 C CA . LEU A 1 93 ? 3.981 -7.994 3.688 1.00 96.38 93 LEU A CA 1
ATOM 703 C C . LEU A 1 93 ? 4.660 -7.034 2.699 1.00 96.38 93 LEU A C 1
ATOM 705 O O . LEU A 1 93 ? 5.636 -7.428 2.062 1.00 96.38 93 LEU A O 1
ATOM 709 N N . LEU A 1 94 ? 4.201 -5.783 2.605 1.00 96.19 94 LEU A N 1
ATOM 710 C CA . LEU A 1 94 ? 4.790 -4.777 1.716 1.00 96.19 94 LEU A CA 1
ATOM 711 C C . LEU A 1 94 ? 6.270 -4.538 2.026 1.00 96.19 94 LEU A C 1
ATOM 713 O O . LEU A 1 94 ? 7.084 -4.565 1.107 1.00 96.19 94 LEU A O 1
ATOM 717 N N . VAL A 1 95 ? 6.644 -4.400 3.302 1.00 95.50 95 VAL A N 1
ATOM 718 C CA . VAL A 1 95 ? 8.052 -4.238 3.712 1.00 95.50 95 VAL A CA 1
ATOM 719 C C . VAL A 1 95 ? 8.909 -5.413 3.233 1.00 95.50 95 VAL A C 1
ATOM 721 O O . VAL A 1 95 ? 10.011 -5.211 2.722 1.00 95.50 95 VAL A O 1
ATOM 724 N N . ARG A 1 96 ? 8.404 -6.647 3.345 1.00 96.69 96 ARG A N 1
ATOM 725 C CA . ARG A 1 96 ? 9.116 -7.843 2.867 1.00 96.69 96 ARG A CA 1
ATOM 726 C C . ARG A 1 96 ? 9.258 -7.863 1.347 1.00 96.69 96 ARG A C 1
ATOM 728 O O . ARG A 1 96 ? 10.315 -8.242 0.851 1.00 96.69 96 ARG A O 1
ATOM 735 N N . ILE A 1 97 ? 8.216 -7.466 0.618 1.00 95.75 97 ILE A N 1
ATOM 736 C CA . ILE A 1 97 ? 8.241 -7.404 -0.848 1.00 95.75 97 ILE A CA 1
ATOM 737 C C . ILE A 1 97 ? 9.231 -6.334 -1.320 1.00 95.75 97 ILE A C 1
ATOM 739 O O . ILE A 1 97 ? 10.041 -6.613 -2.196 1.00 95.75 97 ILE A O 1
ATOM 743 N N . VAL A 1 98 ? 9.227 -5.148 -0.707 1.00 95.62 98 VAL A N 1
ATOM 744 C CA . VAL A 1 98 ? 10.178 -4.069 -1.018 1.00 95.62 98 VAL A CA 1
ATOM 745 C C . VAL A 1 98 ? 11.615 -4.500 -0.738 1.00 95.62 98 VAL A C 1
ATOM 747 O O . VAL A 1 98 ? 12.482 -4.333 -1.590 1.00 95.62 98 VAL A O 1
ATOM 750 N N . ALA A 1 99 ? 11.871 -5.134 0.411 1.00 95.25 99 ALA A N 1
ATOM 751 C CA . ALA A 1 99 ? 13.197 -5.666 0.723 1.00 95.25 99 ALA A CA 1
ATOM 752 C C . ALA A 1 99 ? 13.675 -6.692 -0.323 1.00 95.25 99 ALA A C 1
ATOM 754 O O . ALA A 1 99 ? 14.855 -6.713 -0.666 1.00 95.25 99 ALA A O 1
ATOM 755 N N . ALA A 1 100 ? 12.765 -7.517 -0.851 1.00 95.75 100 ALA A N 1
ATOM 756 C CA . ALA A 1 100 ? 13.067 -8.474 -1.914 1.00 95.75 100 ALA A CA 1
ATOM 757 C C . ALA A 1 100 ? 13.239 -7.819 -3.297 1.00 95.75 100 ALA A C 1
ATOM 759 O O . ALA A 1 100 ? 14.011 -8.324 -4.110 1.00 95.75 100 ALA A O 1
ATOM 760 N N . ALA A 1 101 ? 12.545 -6.709 -3.567 1.00 93.75 101 ALA A N 1
ATOM 761 C CA . ALA A 1 101 ? 12.656 -5.955 -4.817 1.00 93.75 101 ALA A CA 1
ATOM 762 C C . ALA A 1 101 ? 14.025 -5.265 -4.971 1.00 93.75 101 ALA A C 1
ATOM 764 O O . ALA A 1 101 ? 14.468 -5.029 -6.094 1.00 93.75 101 ALA A O 1
ATOM 765 N N . GLY A 1 102 ? 14.713 -4.993 -3.858 1.00 91.25 102 GLY A N 1
ATOM 766 C CA . GLY A 1 102 ? 16.013 -4.329 -3.851 1.00 91.25 102 GLY A CA 1
ATOM 767 C C . GLY A 1 102 ? 15.893 -2.810 -4.018 1.00 91.25 102 GLY A C 1
ATOM 768 O O . GLY A 1 102 ? 14.823 -2.254 -3.797 1.00 91.25 102 GLY A O 1
ATOM 769 N N . PRO A 1 103 ? 16.988 -2.106 -4.356 1.00 89.44 103 PRO A N 1
ATOM 770 C CA . PRO A 1 103 ? 16.974 -0.654 -4.504 1.00 89.44 103 PRO A CA 1
ATOM 771 C C . PRO A 1 103 ? 16.006 -0.190 -5.595 1.00 89.44 103 PRO A C 1
ATOM 773 O O . PRO A 1 103 ? 15.937 -0.805 -6.660 1.00 89.44 103 PRO A O 1
ATOM 776 N N . LEU A 1 104 ? 15.325 0.928 -5.344 1.00 81.62 104 LEU A N 1
ATOM 777 C CA . LEU A 1 104 ? 14.400 1.558 -6.283 1.00 81.62 104 LEU A CA 1
ATOM 778 C C . LEU A 1 104 ? 15.101 1.839 -7.630 1.00 81.62 104 LEU A C 1
ATOM 780 O O . LEU A 1 104 ? 16.086 2.589 -7.652 1.00 81.62 104 LEU A O 1
ATOM 784 N N . PRO A 1 105 ? 14.656 1.228 -8.744 1.00 71.31 105 PRO A N 1
ATOM 785 C CA . PRO A 1 105 ? 15.270 1.469 -10.038 1.00 71.31 105 PRO A CA 1
ATOM 786 C C . PRO A 1 105 ? 15.061 2.916 -10.503 1.00 71.31 105 PRO A C 1
ATOM 788 O O . PRO A 1 105 ? 13.999 3.507 -10.339 1.00 71.31 105 PRO A O 1
ATOM 791 N N . SER A 1 106 ? 16.075 3.501 -11.145 1.00 66.00 106 SER A N 1
ATOM 792 C CA . SER A 1 106 ? 15.919 4.792 -11.821 1.00 66.00 106 SER A CA 1
ATOM 793 C C . SER A 1 106 ? 15.169 4.588 -13.138 1.00 66.00 106 SER A C 1
ATOM 795 O O . SER A 1 106 ? 15.750 4.136 -14.129 1.00 66.00 106 SER A O 1
ATOM 797 N N . THR A 1 107 ? 13.875 4.896 -13.154 1.00 73.00 107 THR A N 1
ATOM 798 C CA . THR A 1 107 ? 13.023 4.798 -14.346 1.00 73.00 107 THR A CA 1
ATOM 799 C C . THR A 1 107 ? 12.770 6.166 -14.994 1.00 73.00 107 THR A C 1
ATOM 801 O O . THR A 1 107 ? 12.804 7.203 -14.331 1.00 73.00 107 THR A O 1
ATOM 804 N N . PRO A 1 108 ? 12.553 6.239 -16.321 1.00 76.19 108 PRO A N 1
ATOM 805 C CA . PRO A 1 108 ? 12.049 7.464 -16.939 1.00 76.19 108 PRO A CA 1
ATOM 806 C C . PRO A 1 108 ? 10.700 7.855 -16.318 1.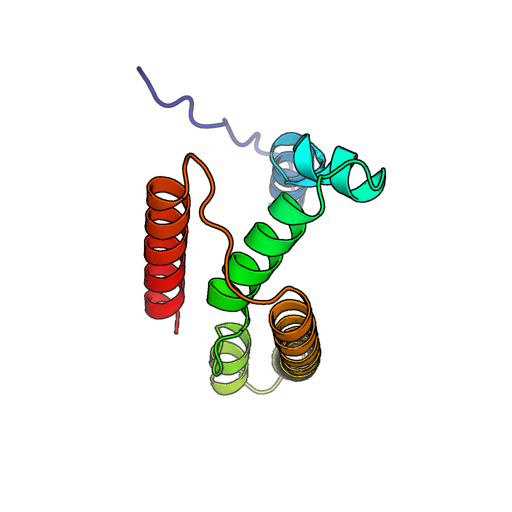00 76.19 108 PRO A C 1
ATOM 808 O O . PRO A 1 108 ? 9.831 6.999 -16.178 1.00 76.19 108 PRO A O 1
ATOM 811 N N . GLY A 1 109 ? 10.513 9.127 -15.960 1.00 79.44 109 GLY A N 1
ATOM 812 C CA . GLY A 1 109 ? 9.298 9.586 -15.267 1.00 79.44 109 GLY A CA 1
ATOM 813 C C . GLY A 1 109 ? 9.327 9.416 -13.739 1.00 79.44 109 GLY A C 1
ATOM 814 O O . GLY A 1 109 ? 8.306 9.584 -13.064 1.00 79.44 109 GLY A O 1
ATOM 815 N N . HIS A 1 110 ? 10.487 9.048 -13.181 1.00 83.44 110 HIS A N 1
ATOM 816 C CA . HIS A 1 110 ? 10.666 8.853 -11.744 1.00 83.44 110 HIS A CA 1
ATOM 817 C C . HIS A 1 110 ? 10.390 10.124 -10.938 1.00 83.44 110 HIS A C 1
ATOM 819 O O . HIS A 1 110 ? 9.722 10.062 -9.913 1.00 83.44 110 HIS A O 1
ATOM 825 N N . ALA A 1 111 ? 10.841 11.285 -11.422 1.00 86.38 111 ALA A N 1
ATOM 826 C CA . ALA A 1 111 ? 10.656 12.555 -10.724 1.00 86.38 111 ALA A CA 1
ATOM 827 C C . ALA A 1 111 ? 9.169 12.919 -10.579 1.00 86.38 111 ALA A C 1
ATOM 829 O O . ALA A 1 111 ? 8.733 13.362 -9.518 1.00 86.38 111 ALA A O 1
ATOM 830 N N . GLU A 1 112 ? 8.373 12.694 -11.624 1.00 89.31 112 GLU A N 1
ATOM 831 C CA . GLU A 1 112 ? 6.929 12.915 -11.622 1.00 89.31 112 GLU A CA 1
ATOM 832 C C . GLU A 1 112 ? 6.220 11.945 -10.673 1.00 89.31 112 GLU A C 1
ATOM 834 O O . GLU A 1 112 ? 5.337 12.350 -9.915 1.00 89.31 112 GLU A O 1
ATOM 839 N N . SER A 1 113 ? 6.640 10.679 -10.675 1.00 88.00 113 SER A N 1
ATOM 840 C CA . SER A 1 113 ? 6.094 9.642 -9.794 1.00 88.00 113 SER A CA 1
ATOM 841 C C . SER A 1 113 ? 6.430 9.913 -8.324 1.00 88.00 113 SER A C 1
ATOM 843 O O . SER A 1 113 ? 5.557 9.821 -7.460 1.00 88.00 113 SER A O 1
ATOM 845 N N . GLU A 1 114 ? 7.661 10.338 -8.030 1.00 90.19 114 GLU A N 1
ATOM 846 C CA . GLU A 1 114 ? 8.073 10.787 -6.699 1.00 90.19 114 GLU A CA 1
ATOM 847 C C . GLU A 1 114 ? 7.303 12.024 -6.242 1.00 90.19 114 GLU A C 1
ATOM 849 O O . GLU A 1 114 ? 6.833 12.060 -5.104 1.00 90.19 114 GLU A O 1
ATOM 854 N N . ALA A 1 115 ? 7.126 13.020 -7.113 1.00 92.06 115 ALA A N 1
ATOM 855 C CA . ALA A 1 115 ? 6.356 14.216 -6.794 1.00 92.06 115 ALA A CA 1
ATOM 856 C C . ALA A 1 115 ? 4.891 13.874 -6.478 1.00 92.06 115 ALA A C 1
ATOM 858 O O . ALA A 1 115 ? 4.347 14.349 -5.477 1.00 92.06 115 ALA A O 1
ATOM 859 N N . ALA A 1 116 ? 4.270 13.004 -7.279 1.00 91.94 116 ALA A N 1
ATOM 860 C CA . ALA A 1 116 ? 2.917 12.523 -7.033 1.00 91.94 116 ALA A CA 1
ATOM 861 C C . ALA A 1 116 ? 2.827 11.762 -5.700 1.00 91.94 116 ALA A C 1
ATOM 863 O O . ALA A 1 116 ? 1.959 12.061 -4.879 1.00 91.94 116 ALA A O 1
ATOM 864 N N . ALA A 1 117 ? 3.750 10.833 -5.435 1.00 92.19 117 ALA A N 1
ATOM 865 C CA . ALA A 1 117 ? 3.789 10.087 -4.180 1.00 92.19 117 ALA A CA 1
ATOM 866 C C . ALA A 1 117 ? 4.010 11.003 -2.965 1.00 92.19 117 ALA A C 1
ATOM 868 O O . ALA A 1 117 ? 3.370 10.824 -1.929 1.00 92.19 117 ALA A O 1
ATOM 869 N N . ALA A 1 118 ? 4.866 12.020 -3.086 1.00 93.00 118 ALA A N 1
ATOM 870 C CA . ALA A 1 118 ? 5.078 13.017 -2.043 1.00 93.00 118 ALA A CA 1
ATOM 871 C C . ALA A 1 118 ? 3.810 13.840 -1.768 1.00 93.00 118 ALA A C 1
ATOM 873 O O . ALA A 1 118 ? 3.468 14.054 -0.604 1.00 93.00 118 ALA A O 1
ATOM 874 N N . GLN A 1 119 ? 3.083 14.249 -2.814 1.00 94.75 119 GLN A N 1
ATOM 875 C CA . GLN A 1 119 ? 1.809 14.956 -2.675 1.00 94.75 119 GLN A CA 1
ATOM 876 C C . GLN A 1 119 ? 0.746 14.084 -1.993 1.00 94.75 119 GLN A C 1
ATOM 878 O O . GLN A 1 119 ? 0.063 14.554 -1.084 1.00 94.75 119 GLN A O 1
ATOM 883 N N . GLN A 1 120 ? 0.620 12.816 -2.396 1.00 93.38 120 GLN A N 1
ATOM 884 C CA . GLN A 1 120 ? -0.327 11.881 -1.781 1.00 93.38 120 GLN A CA 1
ATOM 885 C C . GLN A 1 120 ? 0.022 11.607 -0.318 1.00 93.38 120 GLN A C 1
ATOM 887 O O . GLN A 1 120 ? -0.855 11.653 0.540 1.00 93.38 120 GLN A O 1
ATOM 892 N N . ARG A 1 121 ? 1.305 11.398 -0.004 1.00 92.19 121 ARG A N 1
ATOM 893 C CA . ARG A 1 121 ? 1.769 11.236 1.378 1.00 92.19 121 ARG A CA 1
ATOM 894 C C . ARG A 1 121 ? 1.406 12.449 2.230 1.00 92.19 121 ARG A C 1
ATOM 896 O O . ARG A 1 121 ? 0.841 12.279 3.302 1.00 92.19 121 ARG A O 1
ATOM 903 N N . HIS A 1 122 ? 1.653 13.658 1.728 1.00 92.81 122 HIS A N 1
ATOM 904 C CA . HIS A 1 122 ? 1.265 14.875 2.434 1.00 92.81 122 HIS A CA 1
ATOM 905 C C . HIS A 1 122 ? -0.252 14.953 2.666 1.00 92.81 122 HIS A C 1
ATOM 907 O O . HIS A 1 122 ? -0.684 15.280 3.767 1.00 92.81 122 HIS A O 1
ATOM 913 N N . ALA A 1 123 ? -1.065 14.607 1.665 1.00 92.69 123 ALA A N 1
ATOM 914 C CA . ALA A 1 123 ? -2.516 14.566 1.823 1.00 92.69 123 ALA A CA 1
ATOM 915 C C . ALA A 1 123 ? -2.952 13.562 2.906 1.00 92.69 123 ALA A C 1
ATOM 917 O O . ALA A 1 123 ? -3.811 13.891 3.717 1.00 92.69 123 ALA A O 1
ATOM 918 N N . LEU A 1 124 ? -2.335 12.376 2.962 1.00 89.75 124 LEU A N 1
ATOM 919 C CA . LEU A 1 124 ? -2.587 11.380 4.011 1.00 89.75 124 LEU A CA 1
ATOM 920 C C . LEU A 1 124 ? -2.165 11.877 5.399 1.00 89.75 124 LEU A C 1
ATOM 922 O O . LEU A 1 124 ? -2.858 11.611 6.377 1.00 89.75 124 LEU A O 1
ATOM 926 N N . ASP A 1 125 ? -1.058 12.612 5.494 1.00 88.25 125 ASP A N 1
ATOM 927 C CA . ASP A 1 125 ? -0.603 13.215 6.751 1.00 88.25 125 ASP A CA 1
ATOM 928 C C . ASP A 1 125 ? -1.580 14.277 7.265 1.00 88.25 125 ASP A C 1
ATOM 930 O O . ASP A 1 125 ? -1.758 14.398 8.470 1.00 88.25 125 ASP A O 1
ATOM 934 N N . MET A 1 126 ? -2.272 14.992 6.374 1.00 92.00 126 MET A N 1
ATOM 935 C CA . MET A 1 126 ? -3.309 15.958 6.756 1.00 92.00 126 MET A CA 1
ATOM 936 C C . MET A 1 126 ? -4.611 15.312 7.264 1.00 92.00 126 MET A C 1
ATOM 938 O O . MET A 1 126 ? -5.457 16.021 7.808 1.00 92.00 126 MET A O 1
ATOM 942 N N . LEU A 1 127 ? -4.801 14.001 7.066 1.00 84.94 127 LEU A N 1
ATOM 943 C CA . LEU A 1 127 ? -5.965 13.248 7.561 1.00 84.94 127 LEU A CA 1
ATOM 944 C C . LEU A 1 127 ? -5.738 12.612 8.942 1.00 84.94 127 LEU A C 1
ATOM 946 O O . LEU A 1 127 ? -6.699 12.134 9.546 1.00 84.94 127 LEU A O 1
ATOM 950 N N . 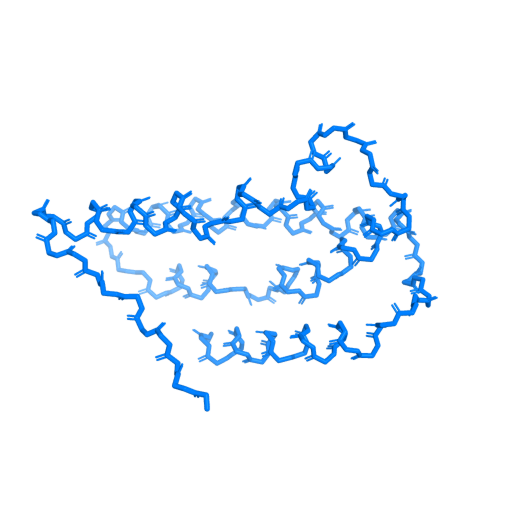ALA A 1 128 ? -4.482 12.532 9.380 1.00 69.50 128 ALA A N 1
ATOM 951 C CA . ALA A 1 128 ? -4.027 11.821 10.573 1.00 69.50 128 ALA A CA 1
ATOM 952 C C . ALA A 1 128 ? -3.950 12.742 11.801 1.00 69.50 128 ALA A C 1
ATOM 954 O O . ALA A 1 128 ? -4.228 12.238 12.918 1.00 69.50 128 ALA A O 1
#